Protein AF-A0A0L0ULT9-F1 (afdb_monomer_lite)

Structure (mmCIF, N/CA/C/O backbone):
data_AF-A0A0L0ULT9-F1
#
_entry.id   AF-A0A0L0ULT9-F1
#
loop_
_atom_site.group_PDB
_atom_site.id
_atom_site.type_symbol
_atom_site.label_atom_id
_atom_site.label_alt_id
_atom_site.label_comp_id
_atom_site.l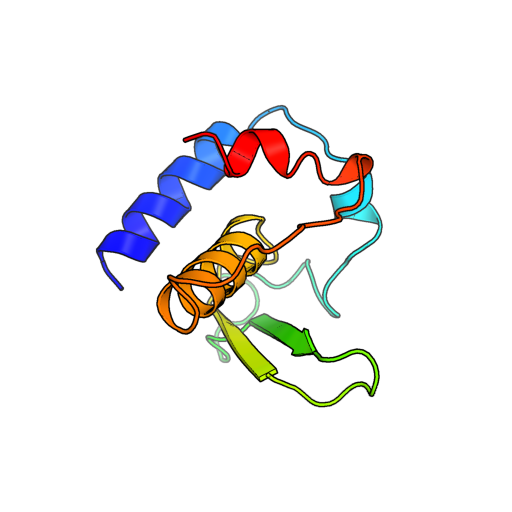abel_asym_id
_atom_site.label_entity_id
_atom_site.label_seq_id
_atom_site.pdbx_PDB_ins_code
_atom_site.Cartn_x
_atom_site.Cartn_y
_atom_site.Cartn_z
_atom_site.occupancy
_atom_site.B_iso_or_equiv
_atom_site.auth_seq_id
_atom_site.auth_comp_id
_atom_site.auth_asym_id
_atom_site.auth_atom_id
_atom_site.pdbx_PDB_model_num
ATOM 1 N N . ILE A 1 1 ? -10.585 -0.278 -11.734 1.00 40.97 1 ILE A N 1
ATOM 2 C CA . ILE A 1 1 ? -9.665 -0.312 -12.901 1.00 40.97 1 ILE A CA 1
ATOM 3 C C . ILE A 1 1 ? -9.396 1.095 -13.431 1.00 40.97 1 ILE A C 1
ATOM 5 O O . ILE A 1 1 ? -8.274 1.548 -13.297 1.00 40.97 1 ILE A O 1
ATOM 9 N N . ALA A 1 2 ? -10.383 1.823 -13.976 1.00 39.47 2 ALA A N 1
ATOM 10 C CA . ALA A 1 2 ? -10.155 3.198 -14.462 1.00 39.47 2 ALA A CA 1
ATOM 11 C C . ALA A 1 2 ? -9.779 4.186 -13.335 1.00 39.47 2 ALA A C 1
ATOM 13 O O . ALA A 1 2 ? -8.828 4.944 -13.484 1.00 39.47 2 ALA A O 1
ATOM 14 N N . SER A 1 3 ? -10.451 4.088 -12.180 1.00 49.91 3 SER A N 1
ATOM 15 C CA . SER A 1 3 ? -10.099 4.828 -10.953 1.00 49.91 3 SER A CA 1
ATOM 16 C C . SER A 1 3 ? -8.672 4.557 -10.484 1.00 49.91 3 SER A C 1
ATOM 18 O O . SER A 1 3 ? -8.003 5.433 -9.950 1.00 49.91 3 SER A O 1
ATOM 20 N N . ASP A 1 4 ? -8.210 3.327 -10.690 1.00 44.59 4 ASP A N 1
ATOM 21 C CA . ASP A 1 4 ? -6.919 2.864 -10.194 1.00 44.59 4 ASP A CA 1
ATOM 22 C C . ASP A 1 4 ? -5.803 3.316 -11.147 1.00 44.59 4 ASP A C 1
ATOM 24 O O . ASP A 1 4 ? -4.707 3.619 -10.692 1.00 44.59 4 ASP A O 1
ATOM 28 N N . ILE A 1 5 ? -6.103 3.452 -12.450 1.00 51.44 5 ILE A N 1
ATOM 29 C CA . ILE A 1 5 ? -5.217 4.060 -13.459 1.00 51.44 5 ILE A CA 1
ATOM 30 C C . ILE A 1 5 ? -5.047 5.570 -13.233 1.00 51.44 5 ILE A C 1
ATOM 32 O O . ILE A 1 5 ? -3.933 6.072 -13.341 1.00 51.44 5 ILE A O 1
ATOM 36 N N . GLU A 1 6 ? -6.101 6.299 -12.861 1.00 59.00 6 GLU A N 1
ATOM 37 C CA . GLU A 1 6 ? -5.955 7.714 -12.477 1.00 59.00 6 GLU A CA 1
ATOM 38 C C . GLU A 1 6 ? -5.118 7.877 -11.197 1.00 59.00 6 GLU A C 1
ATOM 40 O O . GLU A 1 6 ? -4.248 8.751 -11.121 1.00 59.00 6 GLU A O 1
ATOM 45 N N . GLN A 1 7 ? -5.324 7.004 -10.204 1.00 55.50 7 GLN A N 1
ATOM 46 C CA . GLN A 1 7 ? -4.517 6.994 -8.979 1.00 55.50 7 GLN A CA 1
ATOM 47 C C . GLN A 1 7 ? -3.052 6.608 -9.236 1.00 55.50 7 GLN A C 1
ATOM 49 O O . GLN A 1 7 ? -2.156 7.136 -8.573 1.00 55.50 7 GLN A O 1
ATOM 54 N N . LEU A 1 8 ? -2.804 5.732 -10.212 1.00 54.69 8 LEU A N 1
ATOM 55 C CA . LEU A 1 8 ? -1.476 5.354 -10.699 1.00 54.69 8 LEU A CA 1
ATOM 56 C C . LEU A 1 8 ? -0.702 6.577 -11.202 1.00 54.69 8 LEU A C 1
ATOM 58 O O . LEU A 1 8 ? 0.356 6.891 -10.664 1.00 54.69 8 LEU A O 1
ATOM 62 N N . THR A 1 9 ? -1.263 7.327 -12.152 1.00 56.69 9 THR A N 1
ATOM 63 C CA . THR A 1 9 ? -0.612 8.535 -12.687 1.00 56.69 9 THR A CA 1
ATOM 64 C C . THR A 1 9 ? -0.385 9.602 -11.612 1.00 56.69 9 THR A C 1
ATOM 66 O O . THR A 1 9 ? 0.697 10.174 -11.516 1.00 56.69 9 THR A O 1
ATOM 69 N N . ALA A 1 10 ? -1.356 9.803 -10.714 1.00 59.69 10 ALA A N 1
ATOM 70 C CA . ALA A 1 10 ? -1.249 10.803 -9.651 1.00 59.69 10 ALA A CA 1
ATOM 71 C C . ALA A 1 10 ? -0.187 10.463 -8.586 1.00 59.69 10 ALA A C 1
ATOM 73 O O . ALA A 1 10 ? 0.388 11.364 -7.968 1.00 59.69 10 ALA A O 1
ATOM 74 N N . THR A 1 11 ? 0.072 9.175 -8.342 1.00 54.53 11 THR A N 1
ATOM 75 C CA . THR A 1 11 ? 1.109 8.744 -7.391 1.00 54.53 11 THR A CA 1
ATOM 76 C C . THR A 1 11 ? 2.509 8.792 -7.989 1.00 54.53 11 THR A C 1
ATOM 78 O O . THR A 1 11 ? 3.447 9.086 -7.250 1.00 54.53 11 THR A O 1
ATOM 81 N N . GLU A 1 12 ? 2.659 8.571 -9.297 1.00 58.50 12 GLU A N 1
ATOM 82 C CA . GLU A 1 12 ? 3.937 8.736 -10.002 1.00 58.50 12 GLU A CA 1
ATOM 83 C C . GLU A 1 12 ? 4.397 10.193 -10.000 1.00 58.50 12 GLU A C 1
ATOM 85 O O . GLU A 1 12 ? 5.508 10.479 -9.554 1.00 58.50 12 GLU A O 1
ATOM 90 N N . ASP A 1 13 ? 3.513 11.116 -10.381 1.00 61.03 13 ASP A N 1
ATOM 91 C CA . ASP A 1 13 ? 3.821 12.547 -10.382 1.00 61.03 13 ASP A CA 1
ATOM 92 C C . ASP A 1 13 ? 4.200 13.039 -8.977 1.00 61.03 13 ASP A C 1
ATOM 94 O O . ASP A 1 13 ? 5.142 13.817 -8.813 1.00 61.03 13 ASP A O 1
ATOM 98 N N . ALA A 1 14 ? 3.521 12.529 -7.944 1.00 59.19 14 ALA A N 1
ATOM 99 C CA . ALA A 1 14 ? 3.781 12.878 -6.549 1.00 59.19 14 ALA A CA 1
ATOM 100 C C . ALA A 1 14 ? 5.065 12.258 -5.970 1.00 59.19 14 ALA A C 1
ATOM 102 O O . ALA A 1 14 ? 5.591 12.788 -4.993 1.00 59.19 14 ALA A O 1
ATOM 103 N N . ALA A 1 15 ? 5.559 11.155 -6.537 1.00 56.38 15 ALA A N 1
ATOM 104 C CA . ALA A 1 15 ? 6.816 10.528 -6.130 1.00 56.38 15 ALA A CA 1
ATOM 105 C C . ALA A 1 15 ? 8.046 11.211 -6.757 1.00 56.38 15 ALA A C 1
ATOM 107 O O . ALA A 1 15 ? 9.175 10.961 -6.334 1.00 56.38 15 ALA A O 1
ATOM 108 N N . THR A 1 16 ? 7.850 12.097 -7.738 1.00 58.16 16 THR A N 1
ATOM 109 C CA . THR A 1 16 ? 8.935 12.819 -8.413 1.00 58.16 16 THR A CA 1
ATOM 110 C C . THR A 1 16 ? 9.762 13.637 -7.416 1.00 58.16 16 THR A C 1
ATOM 112 O O . THR A 1 16 ? 9.274 14.588 -6.810 1.00 58.16 16 THR A O 1
ATOM 115 N N . GLY A 1 17 ? 11.037 13.277 -7.246 1.00 60.97 17 GLY A N 1
ATOM 116 C CA . GLY A 1 17 ? 11.963 13.952 -6.326 1.00 60.97 17 GLY A CA 1
ATOM 117 C C . GLY A 1 17 ? 11.947 13.424 -4.887 1.00 60.97 17 GLY A C 1
ATOM 118 O O . GLY A 1 17 ? 12.779 13.845 -4.083 1.00 60.97 17 GLY A O 1
ATOM 119 N N . ILE A 1 18 ? 11.063 12.476 -4.565 1.00 60.50 18 ILE A N 1
ATOM 120 C CA . ILE A 1 18 ? 11.149 11.680 -3.340 1.00 60.50 18 ILE A CA 1
ATOM 121 C C . ILE A 1 18 ? 12.055 10.493 -3.668 1.00 60.50 18 ILE A C 1
ATOM 123 O O . ILE A 1 18 ? 11.729 9.692 -4.538 1.00 60.50 18 ILE A O 1
ATOM 127 N N . ASN A 1 19 ? 13.203 10.387 -2.998 1.00 59.03 19 ASN A N 1
ATOM 128 C CA . ASN A 1 19 ? 14.093 9.233 -3.125 1.00 59.03 19 ASN A CA 1
ATOM 129 C C . ASN A 1 19 ? 13.994 8.384 -1.846 1.00 59.03 19 ASN A C 1
ATOM 131 O O . ASN A 1 19 ? 14.817 8.554 -0.943 1.00 59.03 19 ASN A O 1
ATOM 135 N N . PRO A 1 20 ? 12.933 7.567 -1.693 1.00 59.09 20 PRO A N 1
ATOM 136 C CA . PRO A 1 20 ? 12.732 6.789 -0.486 1.00 59.09 20 PRO A CA 1
ATOM 137 C C . PRO A 1 20 ? 13.825 5.713 -0.417 1.00 59.09 20 PRO A C 1
ATOM 139 O O . PRO A 1 20 ? 13.886 4.863 -1.311 1.00 59.09 20 PRO A O 1
ATOM 142 N N . PRO A 1 21 ? 14.672 5.691 0.626 1.00 59.25 21 PRO A N 1
ATOM 143 C CA . PRO A 1 21 ? 15.762 4.720 0.731 1.00 59.25 21 PRO A CA 1
ATOM 144 C C . PRO A 1 21 ? 15.271 3.264 0.722 1.00 59.25 21 PRO A C 1
ATOM 146 O O . PRO A 1 21 ? 16.041 2.363 0.399 1.00 59.25 21 PRO A O 1
ATOM 149 N N . CYS A 1 22 ? 13.989 3.011 1.022 1.00 62.62 22 CYS A N 1
ATOM 150 C CA . CYS A 1 22 ? 13.432 1.662 0.944 1.00 62.62 22 CYS A CA 1
ATOM 151 C C . CYS A 1 22 ? 13.211 1.156 -0.492 1.00 62.62 22 CYS A C 1
ATOM 153 O O . CYS A 1 22 ? 13.212 -0.057 -0.697 1.00 62.62 22 CYS A O 1
ATOM 155 N N . SER A 1 23 ? 13.070 2.049 -1.480 1.00 59.03 23 SER A N 1
ATOM 156 C CA . SER A 1 23 ? 12.878 1.657 -2.887 1.00 59.03 23 SER A CA 1
ATOM 157 C C . SER A 1 23 ? 14.094 0.952 -3.486 1.00 59.03 23 SER A C 1
ATOM 159 O O . SER A 1 23 ? 13.953 0.162 -4.412 1.00 59.03 23 SER A O 1
ATOM 161 N N . GLU A 1 24 ? 15.289 1.175 -2.931 1.00 58.19 24 GLU A N 1
ATOM 162 C CA . GLU A 1 24 ? 16.489 0.439 -3.336 1.00 58.19 24 GLU A CA 1
ATOM 163 C C . GLU A 1 24 ? 16.632 -0.917 -2.625 1.00 58.19 24 GLU A C 1
ATOM 165 O O . GLU A 1 24 ? 17.365 -1.782 -3.105 1.00 58.19 24 GLU A O 1
ATOM 170 N N . MET A 1 25 ? 15.939 -1.109 -1.494 1.00 57.78 25 MET A N 1
ATOM 171 C CA . MET A 1 25 ? 16.079 -2.273 -0.607 1.00 57.78 25 MET A CA 1
ATOM 172 C C . MET A 1 25 ? 15.036 -3.363 -0.881 1.00 57.78 25 MET A C 1
ATOM 174 O O . MET A 1 25 ? 15.323 -4.553 -0.752 1.00 57.78 25 MET A O 1
ATOM 178 N N . HIS A 1 26 ? 13.821 -2.958 -1.248 1.00 56.47 26 HIS A N 1
ATOM 179 C CA . HIS A 1 26 ? 12.752 -3.847 -1.680 1.00 56.47 26 HIS A CA 1
ATOM 180 C C . HIS A 1 26 ? 12.669 -3.761 -3.192 1.00 56.47 26 HIS A C 1
ATOM 182 O O . HIS A 1 26 ? 12.016 -2.868 -3.713 1.00 56.47 26 HIS A O 1
ATOM 188 N N . LYS A 1 27 ? 13.400 -4.658 -3.853 1.00 53.94 27 LYS A N 1
ATOM 189 C CA . LYS A 1 27 ? 13.335 -4.866 -5.292 1.00 53.94 27 LYS A CA 1
ATOM 190 C C . LYS A 1 27 ? 12.612 -6.174 -5.556 1.00 53.94 27 LYS A C 1
ATOM 192 O O . LYS A 1 27 ? 13.070 -7.236 -5.119 1.00 53.94 27 LYS A O 1
ATOM 197 N N . ALA A 1 28 ? 11.497 -6.114 -6.271 1.00 57.00 28 ALA A N 1
ATOM 198 C CA . ALA A 1 28 ? 10.901 -7.291 -6.885 1.00 57.00 28 ALA A CA 1
ATOM 199 C C . ALA A 1 28 ? 11.968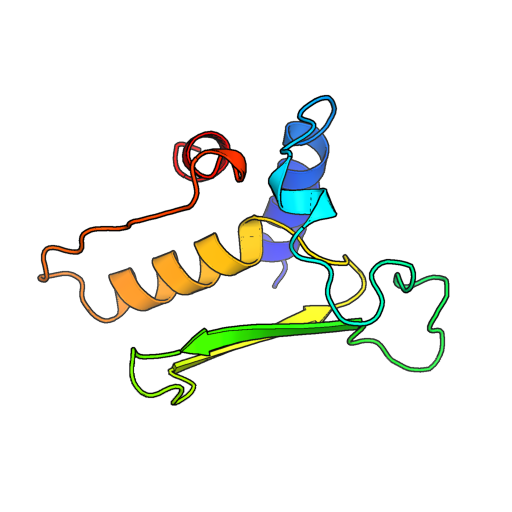 -7.964 -7.755 1.00 57.00 28 ALA A C 1
ATOM 201 O O . ALA A 1 28 ? 12.889 -7.308 -8.231 1.00 57.00 28 ALA A O 1
ATOM 202 N N . ALA A 1 29 ? 11.848 -9.277 -7.969 1.00 48.62 29 ALA A N 1
ATOM 203 C CA . ALA A 1 29 ? 12.898 -10.094 -8.584 1.00 48.62 29 ALA A CA 1
ATOM 204 C C . ALA A 1 29 ? 13.418 -9.579 -9.945 1.00 48.62 29 ALA A C 1
ATOM 206 O O . ALA A 1 29 ? 14.459 -10.056 -10.397 1.00 48.62 29 ALA A O 1
ATOM 207 N N . ASP A 1 30 ? 12.719 -8.633 -10.586 1.00 53.62 30 ASP A N 1
ATOM 208 C CA . ASP A 1 30 ? 13.265 -7.859 -11.691 1.00 53.62 30 ASP A CA 1
ATOM 209 C C . ASP A 1 30 ? 12.580 -6.484 -11.879 1.00 53.62 30 ASP A C 1
ATOM 211 O O . ASP A 1 30 ? 11.701 -6.289 -12.718 1.00 53.62 30 ASP A O 1
ATOM 215 N N . ASP A 1 31 ? 13.008 -5.494 -11.106 1.00 53.81 31 ASP A N 1
ATOM 216 C CA . ASP A 1 31 ? 12.614 -4.083 -11.197 1.00 53.81 31 ASP A CA 1
ATOM 217 C C . ASP A 1 31 ? 13.128 -3.371 -12.469 1.00 53.81 31 ASP A C 1
ATOM 219 O O . ASP A 1 31 ? 12.735 -2.238 -12.754 1.00 53.81 31 ASP A O 1
ATOM 223 N N . THR A 1 32 ? 13.941 -4.045 -13.297 1.00 52.22 32 THR A N 1
ATOM 224 C CA . THR A 1 32 ? 14.310 -3.554 -14.639 1.00 52.22 32 THR A CA 1
ATOM 225 C C . THR A 1 32 ? 13.263 -3.882 -15.703 1.00 52.22 32 THR A C 1
ATOM 227 O O . THR A 1 32 ? 13.312 -3.339 -16.810 1.00 52.22 32 THR A O 1
ATOM 230 N N . ARG A 1 33 ? 12.292 -4.745 -15.371 1.00 55.06 33 ARG A N 1
ATOM 231 C CA . ARG A 1 33 ? 11.246 -5.196 -16.286 1.00 55.06 33 ARG A CA 1
ATOM 232 C C . ARG A 1 33 ? 9.975 -4.380 -16.103 1.00 55.06 33 ARG A C 1
ATOM 234 O O . ARG A 1 33 ? 9.158 -4.624 -15.219 1.00 55.06 33 ARG A O 1
ATOM 241 N N . ASN A 1 34 ? 9.789 -3.403 -16.978 1.00 55.53 34 ASN A N 1
ATOM 242 C CA . ASN A 1 34 ? 8.541 -2.661 -17.153 1.00 55.53 34 ASN A CA 1
ATOM 243 C C . ASN A 1 34 ? 7.797 -3.172 -18.407 1.00 55.53 34 ASN A C 1
ATOM 245 O O . ASN A 1 34 ? 8.262 -4.079 -19.102 1.00 55.53 34 ASN A O 1
ATOM 249 N N . GLY A 1 35 ? 6.638 -2.593 -18.723 1.00 53.97 35 GLY A N 1
ATOM 250 C CA . GLY A 1 35 ? 5.862 -2.978 -19.908 1.00 53.97 35 GLY A CA 1
ATOM 251 C C . GLY A 1 35 ? 6.593 -2.889 -21.261 1.00 53.97 35 GLY A C 1
ATOM 252 O O . GLY A 1 35 ? 6.047 -3.385 -22.238 1.00 53.97 35 GLY A O 1
ATOM 253 N N . THR A 1 36 ? 7.793 -2.289 -21.343 1.00 56.69 36 THR A N 1
ATOM 254 C CA . THR A 1 36 ? 8.591 -2.171 -22.583 1.00 56.69 36 THR A CA 1
ATOM 255 C C . THR A 1 36 ? 9.736 -3.180 -22.693 1.00 56.69 36 THR A C 1
ATOM 257 O O . THR A 1 36 ? 10.413 -3.229 -23.714 1.00 56.69 36 THR A O 1
ATOM 260 N N . THR A 1 37 ? 10.016 -3.952 -21.642 1.00 55.38 37 THR A N 1
ATOM 261 C CA . THR A 1 37 ? 11.088 -4.969 -21.629 1.00 55.38 37 THR A CA 1
ATOM 262 C C . THR A 1 37 ? 10.534 -6.391 -21.658 1.00 55.38 37 THR A C 1
ATOM 264 O O . THR A 1 37 ? 11.264 -7.318 -22.014 1.00 55.38 37 THR A O 1
ATOM 267 N N . TRP A 1 38 ? 9.256 -6.573 -21.301 1.00 60.53 38 TRP A N 1
ATOM 268 C CA . TRP A 1 38 ? 8.571 -7.863 -21.152 1.00 60.53 38 TRP A CA 1
ATOM 269 C C . TRP A 1 38 ? 7.348 -8.004 -22.072 1.00 60.53 38 TRP A C 1
ATOM 271 O O . TRP A 1 38 ? 6.237 -8.269 -21.633 1.00 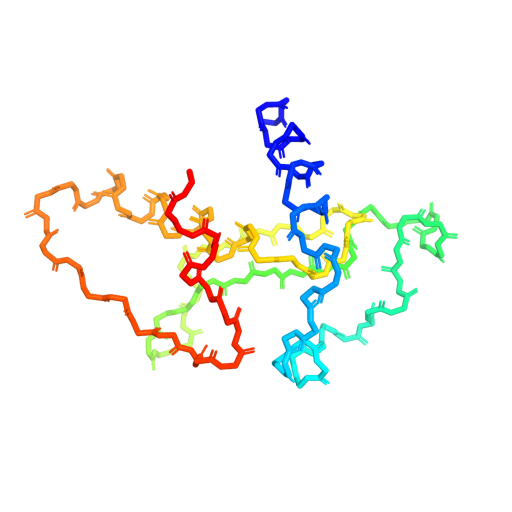60.53 38 TRP A O 1
ATOM 281 N N . ASP A 1 39 ? 7.565 -7.911 -23.388 1.00 58.62 39 ASP A N 1
ATOM 282 C CA . ASP A 1 39 ? 6.514 -7.937 -24.431 1.00 58.62 39 ASP A CA 1
ATOM 283 C C . ASP A 1 39 ? 5.575 -9.163 -24.422 1.00 58.62 39 ASP A C 1
ATOM 285 O O . ASP A 1 39 ? 4.551 -9.164 -25.103 1.00 58.62 39 ASP A O 1
ATOM 289 N N . LYS A 1 40 ? 5.914 -10.232 -23.690 1.00 62.97 40 LYS A N 1
ATOM 290 C CA . LYS A 1 40 ? 5.119 -11.472 -23.616 1.00 62.97 40 LYS A CA 1
ATOM 291 C C . LYS A 1 40 ? 4.411 -11.693 -22.279 1.00 62.97 40 LYS A C 1
ATOM 293 O O . LYS A 1 40 ? 3.696 -12.685 -22.159 1.00 62.97 40 LYS A O 1
ATOM 298 N N . CYS A 1 41 ? 4.629 -10.837 -21.284 1.00 64.50 41 CYS A N 1
ATOM 299 C CA . CYS A 1 41 ? 4.041 -10.996 -19.961 1.00 64.50 41 CYS A CA 1
ATOM 300 C C . CYS A 1 41 ? 3.607 -9.635 -19.431 1.00 64.50 41 CYS A C 1
ATOM 302 O O . CYS A 1 41 ? 4.413 -8.730 -19.250 1.00 64.50 41 CYS A O 1
ATOM 304 N N . ASP A 1 42 ? 2.305 -9.512 -19.220 1.00 65.81 42 ASP A N 1
ATOM 305 C CA . ASP A 1 42 ? 1.665 -8.286 -18.768 1.00 65.81 42 ASP A CA 1
ATOM 306 C C . ASP A 1 42 ? 1.876 -8.022 -17.266 1.00 65.81 42 ASP A C 1
ATOM 308 O O . ASP A 1 42 ? 1.905 -6.869 -16.824 1.00 65.81 42 ASP A O 1
ATOM 312 N N . ASP A 1 43 ? 2.052 -9.096 -16.495 1.00 69.44 43 ASP A N 1
ATOM 313 C CA . ASP A 1 43 ? 2.359 -9.047 -15.073 1.00 69.44 43 ASP A CA 1
ATOM 314 C C . ASP A 1 43 ? 3.876 -9.092 -14.871 1.00 69.44 43 ASP A C 1
ATOM 316 O O . ASP A 1 43 ? 4.551 -10.051 -15.252 1.00 69.44 43 ASP A O 1
ATOM 320 N N . ASN A 1 44 ? 4.410 -8.059 -14.233 1.00 70.69 44 ASN A N 1
ATOM 321 C CA . ASN A 1 44 ? 5.843 -7.901 -13.993 1.00 70.69 44 ASN A CA 1
ATOM 322 C C . ASN A 1 44 ? 6.233 -8.316 -12.568 1.00 70.69 44 ASN A C 1
ATOM 324 O O . ASN A 1 44 ? 7.409 -8.318 -12.215 1.00 70.69 44 ASN A O 1
ATOM 328 N N . GLY A 1 45 ? 5.252 -8.676 -11.742 1.00 79.62 45 GLY A N 1
ATOM 329 C CA . GLY A 1 45 ? 5.463 -9.127 -10.376 1.00 79.62 45 GLY A CA 1
ATOM 330 C C . GLY A 1 45 ? 4.157 -9.345 -9.623 1.00 79.62 45 GLY A C 1
ATOM 331 O O . GLY A 1 45 ? 3.062 -9.119 -10.141 1.00 79.62 45 GLY A O 1
ATOM 332 N N . LEU A 1 46 ? 4.294 -9.773 -8.373 1.00 85.94 46 LEU A N 1
ATOM 333 C CA . LEU A 1 46 ? 3.185 -9.996 -7.458 1.00 85.94 46 LEU A CA 1
ATOM 334 C C . LEU A 1 46 ? 3.467 -9.241 -6.164 1.00 85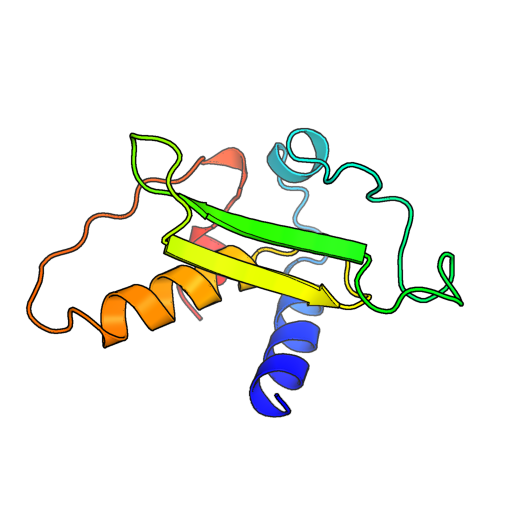.94 46 LEU A C 1
ATOM 336 O O . LEU A 1 46 ? 4.519 -9.425 -5.556 1.00 85.94 46 LEU A O 1
ATOM 340 N N . PHE A 1 47 ? 2.518 -8.417 -5.740 1.00 88.25 47 PHE A N 1
ATOM 341 C CA . PHE A 1 47 ? 2.540 -7.782 -4.432 1.00 88.25 47 PHE A CA 1
ATOM 342 C C . PHE A 1 47 ? 1.522 -8.483 -3.541 1.00 88.25 47 PHE A C 1
ATOM 344 O O . PHE A 1 47 ? 0.374 -8.658 -3.941 1.00 88.25 47 PHE A O 1
ATOM 351 N N . ALA A 1 48 ? 1.912 -8.904 -2.343 1.00 91.19 48 ALA A N 1
ATOM 352 C CA . ALA A 1 48 ? 1.030 -9.671 -1.473 1.00 91.19 48 ALA A CA 1
ATOM 353 C C . ALA A 1 48 ? 1.064 -9.158 -0.037 1.00 91.19 48 ALA A C 1
ATOM 355 O O . ALA A 1 48 ? 2.102 -8.720 0.457 1.00 91.19 48 ALA A O 1
ATOM 356 N N . SER A 1 49 ? -0.073 -9.268 0.647 1.00 92.62 49 SER A N 1
ATOM 357 C CA . SER A 1 49 ? -0.121 -9.234 2.103 1.00 92.62 49 SER A CA 1
ATOM 358 C C . SER A 1 49 ? -0.181 -10.644 2.648 1.00 92.62 49 SER A C 1
ATOM 360 O O . SER A 1 49 ? -0.885 -11.512 2.129 1.00 92.62 49 SER A O 1
ATOM 362 N N . THR A 1 50 ? 0.552 -10.863 3.728 1.00 93.44 50 THR A N 1
ATOM 363 C CA . THR A 1 50 ? 0.584 -12.134 4.436 1.00 93.44 50 THR A CA 1
ATOM 364 C C . THR A 1 50 ? 0.248 -11.903 5.898 1.00 93.44 50 THR A C 1
ATOM 366 O O . THR A 1 50 ? 0.471 -10.826 6.459 1.00 93.44 50 THR A O 1
ATOM 369 N N . CYS A 1 51 ? -0.314 -12.920 6.544 1.00 91.62 51 CYS A N 1
ATOM 370 C CA . CYS A 1 51 ? -0.338 -12.921 7.998 1.00 91.62 51 CYS A CA 1
ATOM 371 C C . CYS A 1 51 ? 1.065 -13.231 8.548 1.00 91.62 51 CYS A C 1
ATOM 373 O O . CYS A 1 51 ? 1.978 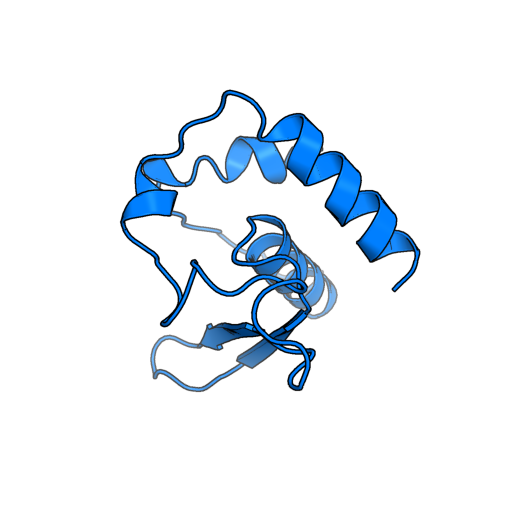-13.610 7.819 1.00 91.62 51 CYS A O 1
ATOM 375 N N . ARG A 1 52 ? 1.224 -13.157 9.872 1.00 90.31 52 ARG A N 1
ATOM 376 C CA . ARG A 1 52 ? 2.483 -13.476 10.573 1.00 90.31 52 ARG A CA 1
ATOM 377 C C . ARG A 1 52 ? 2.963 -14.929 10.419 1.00 90.31 52 ARG A C 1
ATOM 379 O O . ARG A 1 52 ? 4.044 -15.242 10.900 1.00 90.31 52 ARG A O 1
ATOM 386 N N . HIS A 1 53 ? 2.162 -15.792 9.800 1.00 94.94 53 HIS A N 1
ATOM 387 C CA . HIS A 1 53 ? 2.482 -17.192 9.508 1.00 94.94 53 HIS A CA 1
ATOM 388 C C . HIS A 1 53 ? 2.777 -17.421 8.018 1.00 94.94 53 HIS A C 1
ATOM 390 O O . HIS A 1 53 ? 2.665 -18.548 7.548 1.00 94.94 53 HIS A O 1
ATOM 396 N N . ASP A 1 54 ? 3.046 -16.351 7.265 1.00 90.19 54 ASP A N 1
ATOM 397 C CA . ASP A 1 54 ? 3.342 -16.381 5.828 1.00 90.19 54 ASP A CA 1
ATOM 398 C C . ASP A 1 54 ? 2.214 -16.948 4.952 1.00 90.19 54 ASP A C 1
ATOM 400 O O . ASP A 1 54 ? 2.422 -17.336 3.805 1.00 90.19 54 ASP A O 1
ATOM 404 N N . VAL A 1 55 ? 0.980 -16.948 5.467 1.00 93.19 55 VAL A N 1
ATOM 405 C CA . VAL A 1 55 ? -0.210 -17.290 4.680 1.00 93.19 55 VAL A CA 1
ATOM 406 C C . VAL A 1 55 ? -0.667 -16.047 3.913 1.00 93.19 55 VAL A C 1
ATOM 408 O O . VAL A 1 55 ? -0.946 -15.033 4.569 1.00 93.19 55 VAL A O 1
ATOM 411 N N . PRO A 1 56 ? -0.773 -16.101 2.571 1.00 91.62 56 PRO A N 1
ATOM 412 C CA . PRO A 1 56 ? -1.292 -14.997 1.770 1.00 91.62 56 PRO A CA 1
ATOM 413 C C . PRO A 1 56 ? -2.732 -14.650 2.154 1.00 91.62 56 PRO A C 1
ATOM 415 O O . PRO A 1 56 ? -3.584 -15.529 2.262 1.00 91.62 56 PRO A O 1
ATOM 418 N N . LEU A 1 57 ? -2.995 -13.360 2.347 1.00 90.81 57 LEU A N 1
ATOM 419 C CA . LEU A 1 57 ? -4.323 -12.816 2.626 1.00 90.81 57 LEU A CA 1
ATOM 420 C C . LEU A 1 57 ? -4.904 -12.152 1.380 1.00 90.81 57 LEU A C 1
ATOM 422 O O . LEU A 1 57 ? -6.055 -12.387 1.027 1.00 90.81 57 LEU A O 1
ATOM 426 N N . MET A 1 58 ? -4.091 -11.346 0.698 1.00 91.50 58 MET A N 1
ATOM 427 C CA . MET A 1 58 ? -4.444 -10.707 -0.563 1.00 91.50 58 MET A CA 1
ATOM 428 C C . MET A 1 58 ? -3.231 -10.653 -1.478 1.00 91.50 58 MET A C 1
ATOM 430 O O . MET A 1 58 ? -2.111 -10.448 -1.011 1.00 91.50 58 MET A O 1
ATOM 434 N N . LEU A 1 59 ? -3.464 -10.792 -2.780 1.00 91.56 59 LEU A N 1
ATOM 435 C CA . LEU A 1 59 ? -2.436 -10.664 -3.804 1.00 91.56 59 LEU A CA 1
ATOM 436 C C . LEU A 1 59 ? -2.896 -9.670 -4.868 1.00 91.56 59 LEU A C 1
ATOM 438 O O . LEU A 1 59 ? -4.077 -9.608 -5.206 1.00 91.56 59 LEU A O 1
ATOM 442 N N . ILE A 1 60 ? -1.951 -8.893 -5.379 1.00 89.00 60 ILE A N 1
ATOM 443 C CA . ILE A 1 60 ? -2.144 -7.899 -6.424 1.00 89.00 60 ILE A CA 1
ATOM 444 C C . ILE A 1 60 ? -1.115 -8.159 -7.514 1.00 89.00 60 ILE A C 1
ATOM 446 O O . ILE A 1 60 ? 0.085 -8.245 -7.246 1.00 89.00 60 ILE A O 1
ATOM 450 N N . ASN A 1 61 ? -1.592 -8.231 -8.751 1.00 87.00 61 ASN A N 1
ATOM 451 C CA . ASN A 1 61 ? -0.720 -8.261 -9.912 1.00 87.00 61 ASN A CA 1
ATOM 452 C C . ASN A 1 61 ? -0.070 -6.889 -10.115 1.00 87.00 61 ASN A C 1
ATOM 454 O O . ASN A 1 61 ? -0.752 -5.862 -10.193 1.00 87.00 61 ASN A O 1
ATOM 458 N N . ILE A 1 62 ? 1.254 -6.879 -10.237 1.00 83.88 62 ILE A N 1
ATOM 459 C CA . ILE A 1 62 ? 2.021 -5.705 -10.647 1.00 83.88 62 ILE A CA 1
ATOM 460 C C . ILE A 1 62 ? 1.967 -5.649 -12.174 1.00 83.88 62 ILE A C 1
ATOM 462 O O . ILE A 1 62 ? 2.810 -6.222 -12.862 1.00 83.88 62 ILE A O 1
ATOM 466 N N . TYR A 1 63 ? 0.944 -4.993 -12.712 1.00 80.75 63 TYR A N 1
ATOM 467 C CA . TYR A 1 63 ? 0.719 -4.917 -14.155 1.00 80.75 63 TYR A CA 1
ATOM 468 C C . TYR A 1 63 ? 1.517 -3.763 -14.773 1.00 80.75 63 TYR A C 1
ATOM 470 O O . TYR A 1 63 ? 1.150 -2.605 -14.605 1.00 80.75 63 TYR A O 1
ATOM 478 N N . LYS A 1 64 ? 2.603 -4.067 -15.493 1.00 72.69 64 LYS A N 1
ATOM 479 C CA . LYS A 1 64 ? 3.447 -3.135 -16.284 1.00 72.69 64 LYS A CA 1
ATOM 480 C C . LYS A 1 64 ? 4.025 -1.881 -15.607 1.00 72.69 64 LYS A C 1
ATOM 482 O O . LYS A 1 64 ? 4.800 -1.178 -16.254 1.00 72.69 64 LYS A O 1
ATOM 487 N N . THR A 1 65 ? 3.711 -1.594 -14.348 1.00 72.44 65 THR A N 1
ATOM 488 C CA . THR A 1 65 ? 4.085 -0.340 -13.672 1.00 72.44 65 THR A CA 1
ATOM 489 C C . THR A 1 65 ? 5.309 -0.453 -12.765 1.00 72.44 65 THR A C 1
ATOM 491 O O . THR A 1 65 ? 5.812 0.571 -12.311 1.00 72.44 65 THR A O 1
ATOM 494 N N . GLY A 1 66 ? 5.808 -1.667 -12.503 1.00 74.44 66 GLY A N 1
ATOM 495 C CA . GLY A 1 66 ? 6.855 -1.906 -11.499 1.00 74.44 66 GLY A CA 1
ATOM 496 C C . GLY A 1 66 ? 6.348 -1.690 -10.067 1.00 74.44 66 GLY A C 1
ATOM 497 O O . GLY A 1 66 ? 5.154 -1.485 -9.859 1.00 74.44 66 GLY A O 1
ATOM 498 N N . GLU A 1 67 ? 7.234 -1.748 -9.071 1.00 74.25 67 GLU A N 1
ATOM 499 C CA . GLU A 1 67 ? 6.861 -1.571 -7.661 1.00 74.25 67 GLU A CA 1
ATOM 500 C C . GLU A 1 67 ? 6.442 -0.132 -7.351 1.00 74.25 67 GLU A C 1
ATOM 502 O O . GLU A 1 67 ? 7.122 0.833 -7.700 1.00 74.25 67 GLU A O 1
ATOM 507 N N . LYS A 1 68 ? 5.298 0.020 -6.678 1.00 79.06 68 LYS A N 1
ATOM 508 C CA . LYS A 1 68 ? 4.712 1.320 -6.353 1.00 79.06 68 LYS A CA 1
ATOM 509 C C . LYS A 1 68 ? 4.051 1.299 -4.980 1.00 79.06 68 LYS A C 1
ATOM 511 O O . LYS A 1 68 ? 3.455 0.305 -4.569 1.00 79.06 68 LYS A O 1
ATOM 516 N N . LEU A 1 69 ? 4.056 2.446 -4.303 1.00 79.62 69 LEU A N 1
ATOM 517 C CA . LEU A 1 69 ? 3.449 2.593 -2.975 1.00 79.62 69 LEU A CA 1
ATOM 518 C C . LEU A 1 69 ? 1.914 2.523 -2.980 1.00 79.62 69 LEU A C 1
ATOM 520 O O . LEU A 1 69 ? 1.321 2.382 -1.917 1.00 79.62 69 LEU A O 1
ATOM 524 N N . TYR A 1 70 ? 1.242 2.543 -4.136 1.00 79.69 70 TYR A N 1
ATOM 525 C CA . TYR A 1 70 ? -0.211 2.356 -4.167 1.00 79.69 70 TYR A CA 1
ATOM 526 C C . TYR A 1 70 ? -0.633 0.904 -3.879 1.00 79.69 70 TYR A C 1
ATOM 528 O O . TYR A 1 70 ? -1.719 0.703 -3.348 1.00 79.69 70 TYR A O 1
ATOM 536 N N . TYR A 1 71 ? 0.203 -0.107 -4.156 1.00 86.44 71 TYR A N 1
ATOM 537 C CA . TYR A 1 71 ? -0.134 -1.505 -3.849 1.00 86.44 71 TYR A CA 1
ATOM 538 C C . TYR A 1 71 ? -0.400 -1.753 -2.360 1.00 86.44 71 TYR A C 1
ATOM 540 O O . TYR A 1 71 ? -1.483 -2.255 -2.041 1.00 86.44 71 TYR A O 1
ATOM 548 N N . PRO A 1 72 ? 0.505 -1.381 -1.425 1.00 87.19 72 PRO A N 1
ATOM 549 C CA . PRO A 1 72 ? 0.222 -1.539 -0.002 1.00 87.19 72 PRO A CA 1
ATOM 550 C C . PRO A 1 72 ? -0.985 -0.704 0.439 1.00 87.19 72 PRO A C 1
ATOM 552 O O . PRO A 1 72 ? -1.768 -1.164 1.267 1.00 87.19 72 PRO A O 1
ATOM 555 N N . ILE A 1 73 ? -1.199 0.479 -0.148 1.00 88.75 73 ILE A N 1
ATOM 556 C CA . ILE A 1 73 ? -2.372 1.314 0.146 1.00 88.75 73 ILE A CA 1
ATOM 557 C C . ILE A 1 73 ? -3.673 0.627 -0.292 1.00 88.75 73 ILE A C 1
ATOM 559 O O . ILE A 1 73 ? -4.641 0.620 0.466 1.00 88.75 73 ILE A O 1
ATOM 563 N N . SER A 1 74 ? -3.711 0.015 -1.477 1.00 89.12 74 SER A N 1
ATOM 564 C CA . SER A 1 74 ? -4.878 -0.721 -1.977 1.00 89.12 74 SER A CA 1
ATOM 565 C C . SER A 1 74 ? -5.224 -1.915 -1.090 1.00 89.12 74 SER A C 1
ATOM 567 O O . SER A 1 74 ? -6.392 -2.103 -0.751 1.00 89.12 74 SER A O 1
ATOM 569 N N . ILE A 1 75 ? -4.217 -2.676 -0.645 1.00 91.50 75 ILE A N 1
ATOM 570 C CA . ILE A 1 75 ? -4.414 -3.757 0.331 1.00 91.50 75 ILE A CA 1
ATOM 571 C C . ILE A 1 75 ? -4.997 -3.206 1.634 1.00 91.50 75 ILE A C 1
ATOM 573 O O . ILE A 1 75 ? -5.983 -3.744 2.135 1.00 91.50 75 ILE A O 1
ATOM 577 N N . LEU A 1 76 ? -4.412 -2.136 2.183 1.00 90.81 76 LEU A N 1
ATOM 578 C CA . LEU A 1 76 ? -4.884 -1.529 3.429 1.00 90.81 76 LEU A CA 1
ATOM 579 C C . LEU A 1 76 ? -6.331 -1.041 3.305 1.00 90.81 76 LEU A C 1
ATOM 581 O O . LEU A 1 76 ? -7.133 -1.298 4.197 1.00 90.81 76 LEU A O 1
ATOM 585 N N . ARG A 1 77 ? -6.690 -0.384 2.197 1.00 90.31 77 ARG A N 1
ATOM 586 C CA . ARG A 1 77 ? -8.063 0.077 1.944 1.00 90.31 77 ARG A CA 1
ATOM 587 C C . ARG A 1 77 ? -9.053 -1.081 1.903 1.00 90.31 77 ARG A C 1
ATOM 589 O O . ARG A 1 77 ? -10.090 -0.992 2.552 1.00 90.31 77 ARG A O 1
ATOM 596 N N . ASN A 1 78 ? -8.727 -2.162 1.193 1.00 91.62 78 ASN A N 1
ATOM 597 C CA . ASN A 1 78 ? -9.600 -3.332 1.132 1.00 91.62 78 ASN A CA 1
ATOM 598 C C . ASN A 1 78 ? -9.750 -3.994 2.509 1.00 91.62 78 ASN A C 1
ATOM 600 O O . ASN A 1 78 ? -10.861 -4.259 2.951 1.00 91.62 78 ASN A O 1
ATOM 604 N N . PHE A 1 79 ? -8.642 -4.162 3.233 1.00 91.19 79 PHE A N 1
ATOM 605 C CA . PHE A 1 79 ? -8.659 -4.710 4.587 1.00 91.19 79 PHE A CA 1
ATOM 606 C C . PHE A 1 79 ? -9.529 -3.875 5.540 1.00 91.19 79 PHE A C 1
ATOM 608 O O . PHE A 1 79 ? -10.338 -4.413 6.288 1.00 91.19 79 PHE A O 1
ATOM 615 N N . LEU A 1 80 ? -9.406 -2.547 5.509 1.00 91.44 80 LEU A N 1
ATOM 616 C CA . LEU A 1 80 ? -10.221 -1.666 6.349 1.00 91.44 80 LEU A CA 1
ATOM 617 C C . LEU A 1 80 ? -11.707 -1.695 5.963 1.00 91.44 80 LEU A C 1
ATOM 619 O O . LEU A 1 80 ? -12.558 -1.573 6.844 1.00 91.44 80 LEU A O 1
ATOM 623 N N . ALA A 1 81 ? -12.022 -1.882 4.678 1.00 92.00 81 ALA A N 1
ATOM 624 C CA . ALA A 1 81 ? -13.396 -2.039 4.205 1.00 92.00 81 ALA A CA 1
ATOM 625 C C . ALA A 1 81 ? -14.042 -3.343 4.703 1.00 92.00 81 ALA A C 1
ATOM 627 O O . ALA A 1 81 ? -15.225 -3.338 5.039 1.00 92.00 81 ALA A O 1
ATOM 628 N N . ASP A 1 82 ? -13.265 -4.424 4.816 1.00 92.56 82 ASP A N 1
ATOM 629 C CA . ASP A 1 82 ? -13.731 -5.710 5.351 1.00 92.56 82 ASP A CA 1
ATOM 630 C C . ASP A 1 82 ? -13.943 -5.671 6.879 1.00 92.56 82 ASP A C 1
ATOM 632 O O . ASP A 1 82 ? -14.776 -6.400 7.425 1.00 92.56 82 ASP A O 1
ATOM 636 N N . PHE A 1 83 ? -13.230 -4.786 7.588 1.00 92.50 83 PHE A N 1
ATOM 637 C CA . PHE A 1 83 ? -13.268 -4.671 9.051 1.00 92.50 83 PHE A CA 1
ATOM 638 C C . PHE A 1 83 ? -13.594 -3.248 9.553 1.00 92.50 83 PHE A C 1
ATOM 640 O O . PHE A 1 83 ? -12.868 -2.715 10.397 1.00 92.50 83 PHE A O 1
ATOM 647 N N . PRO A 1 84 ? -14.729 -2.640 9.155 1.00 94.19 84 PRO A N 1
ATOM 648 C CA . PRO A 1 84 ? -15.000 -1.211 9.366 1.00 94.19 84 PRO A CA 1
ATOM 649 C C . PRO A 1 84 ? -15.150 -0.806 10.841 1.00 94.19 84 PRO A C 1
ATOM 651 O O . PRO A 1 84 ? -14.976 0.356 11.196 1.00 94.19 84 PRO A O 1
ATOM 654 N N . ASN A 1 85 ? -15.468 -1.764 11.716 1.00 96.38 85 ASN A N 1
ATOM 655 C CA . ASN A 1 85 ? -15.678 -1.528 13.148 1.00 96.38 85 ASN A CA 1
ATOM 656 C C . ASN A 1 85 ? -14.441 -1.834 14.006 1.00 96.38 85 ASN A C 1
ATOM 658 O O . ASN A 1 85 ? -14.491 -1.698 15.230 1.00 96.38 85 ASN A O 1
ATOM 662 N N . HIS A 1 86 ? -13.344 -2.287 13.396 1.00 94.62 86 HIS A N 1
ATOM 663 C CA . HIS A 1 86 ? -12.134 -2.652 14.122 1.00 94.62 86 HIS A CA 1
ATOM 664 C C . HIS A 1 86 ? -11.156 -1.481 14.165 1.00 94.62 86 HIS A C 1
ATOM 666 O O . HIS A 1 86 ? -10.958 -0.762 13.188 1.00 94.62 86 HIS A O 1
ATOM 672 N N . LYS A 1 87 ? -10.494 -1.308 15.312 1.00 94.06 87 LYS A N 1
ATOM 673 C CA . LYS A 1 87 ? -9.354 -0.396 15.414 1.00 94.06 87 LYS A CA 1
ATOM 674 C C . LYS A 1 87 ? -8.124 -1.104 14.863 1.00 94.06 87 LYS A C 1
ATOM 676 O O . LYS A 1 87 ? -7.703 -2.116 15.419 1.00 94.06 87 LYS A O 1
ATOM 681 N N . VAL A 1 88 ? -7.556 -0.561 13.795 1.00 90.88 88 VAL A N 1
ATOM 682 C CA . VAL A 1 88 ? -6.382 -1.120 13.117 1.00 90.88 88 VAL A CA 1
ATOM 683 C C . VAL A 1 88 ? -5.199 -0.178 13.311 1.00 90.88 88 VAL A C 1
ATOM 685 O O . VAL A 1 88 ? -5.310 1.021 13.073 1.00 90.88 88 VAL A O 1
ATOM 688 N N . GLY A 1 89 ? -4.069 -0.723 13.763 1.00 91.94 89 GLY A N 1
ATOM 689 C CA . GLY A 1 89 ? -2.785 -0.024 13.780 1.00 91.94 89 GLY A CA 1
ATOM 690 C C . GLY A 1 89 ? -1.954 -0.432 12.567 1.00 91.94 89 GLY A C 1
ATOM 691 O O . GLY A 1 89 ? -1.832 -1.624 12.290 1.00 91.94 89 GLY A O 1
ATOM 692 N N . VAL A 1 90 ? -1.378 0.541 11.861 1.00 88.25 90 VAL A N 1
ATOM 693 C CA . VAL A 1 90 ? -0.493 0.303 10.711 1.00 88.25 90 VAL A CA 1
ATOM 694 C C . VAL A 1 90 ? 0.930 0.665 11.114 1.00 88.25 90 VAL A C 1
ATOM 696 O O . VAL A 1 90 ? 1.207 1.811 11.459 1.00 88.25 90 VAL A O 1
ATOM 699 N N . LEU A 1 91 ? 1.825 -0.321 11.082 1.00 90.19 91 LEU A N 1
ATOM 700 C CA . LEU A 1 91 ? 3.261 -0.116 11.244 1.00 90.19 91 LEU A CA 1
ATOM 701 C C . LEU A 1 91 ? 3.907 -0.228 9.867 1.00 90.19 91 LEU A C 1
ATOM 703 O O . LEU A 1 91 ? 3.608 -1.159 9.121 1.00 90.19 91 LEU A O 1
ATOM 707 N N . TYR A 1 92 ? 4.781 0.715 9.540 1.00 86.81 92 TYR A N 1
ATOM 708 C CA . TYR A 1 92 ? 5.480 0.755 8.263 1.00 86.81 92 TYR A CA 1
ATOM 709 C C . TYR A 1 92 ? 6.930 1.197 8.466 1.00 86.81 92 TYR A C 1
ATOM 711 O O . TYR A 1 92 ? 7.264 1.817 9.478 1.00 86.81 92 TYR A O 1
ATOM 719 N N . ASP A 1 93 ? 7.792 0.852 7.512 1.00 83.88 93 ASP A N 1
ATOM 720 C CA . ASP A 1 93 ? 9.178 1.309 7.509 1.00 83.88 93 ASP A CA 1
ATOM 721 C C . ASP A 1 93 ? 9.240 2.814 7.208 1.00 83.88 93 ASP A C 1
ATOM 723 O O . ASP A 1 93 ? 8.719 3.274 6.188 1.00 83.88 93 ASP A O 1
ATOM 727 N N . ILE A 1 94 ? 9.889 3.588 8.082 1.00 81.38 94 ILE A N 1
ATOM 728 C CA . ILE A 1 94 ? 9.979 5.049 7.949 1.00 81.38 94 ILE A CA 1
ATOM 729 C C . ILE A 1 94 ? 10.644 5.483 6.632 1.00 81.38 94 ILE A C 1
ATOM 731 O O . ILE A 1 94 ? 10.263 6.501 6.056 1.00 81.38 94 ILE A O 1
ATOM 735 N N . GLY A 1 95 ? 11.581 4.688 6.112 1.00 80.38 95 GLY A N 1
ATOM 736 C CA . GLY A 1 95 ? 12.266 4.920 4.84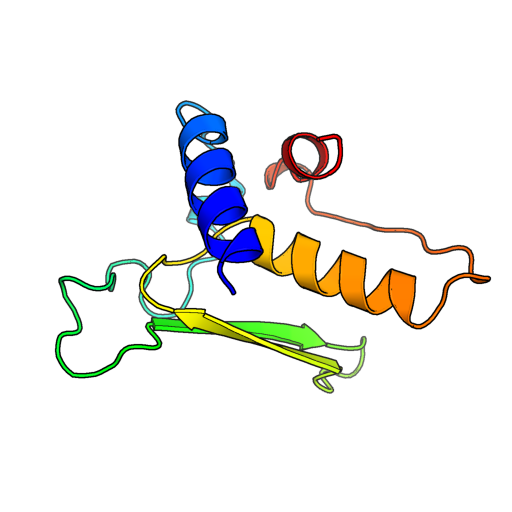5 1.00 80.38 95 GLY A CA 1
ATOM 737 C C . GLY A 1 95 ? 11.398 4.678 3.611 1.00 80.38 95 GLY A C 1
ATOM 738 O O . GLY A 1 95 ? 11.823 5.014 2.506 1.00 80.38 95 GLY A O 1
ATOM 739 N N . CYS A 1 96 ? 10.190 4.126 3.768 1.00 78.06 96 CYS A N 1
ATOM 740 C CA . CYS A 1 96 ? 9.211 4.015 2.686 1.00 78.06 96 CYS A CA 1
ATOM 741 C C . CYS A 1 96 ? 8.294 5.227 2.547 1.00 78.06 96 CYS A C 1
ATOM 743 O O . CYS A 1 96 ? 7.508 5.268 1.605 1.00 78.06 96 CYS A O 1
ATOM 745 N N . HIS A 1 97 ? 8.379 6.209 3.454 1.00 78.25 97 HIS A N 1
ATOM 746 C CA . HIS A 1 97 ? 7.621 7.463 3.371 1.00 78.25 97 HIS A CA 1
ATOM 747 C C . HIS A 1 97 ? 6.109 7.267 3.119 1.00 78.25 97 HIS A C 1
ATOM 749 O O . HIS A 1 97 ? 5.462 8.097 2.480 1.00 78.25 97 HIS A O 1
ATOM 755 N N . LEU A 1 98 ? 5.526 6.177 3.639 1.00 82.12 98 LEU A N 1
ATOM 756 C CA . LEU A 1 98 ? 4.141 5.773 3.359 1.00 82.12 98 LEU A CA 1
ATOM 757 C C . LEU A 1 98 ? 3.120 6.863 3.729 1.00 82.12 98 LEU A C 1
ATOM 759 O O . LEU A 1 98 ? 2.102 7.016 3.058 1.00 82.12 98 LEU A O 1
ATOM 763 N N . GLU A 1 99 ? 3.410 7.658 4.759 1.00 79.50 99 GLU A N 1
ATOM 764 C CA . GLU A 1 99 ? 2.587 8.793 5.193 1.00 79.50 99 GLU A CA 1
ATOM 765 C C . GLU A 1 99 ? 2.291 9.800 4.069 1.00 79.50 99 GLU A C 1
ATOM 767 O O . GLU A 1 99 ? 1.161 10.287 3.963 1.00 79.50 99 GLU A O 1
ATOM 772 N N . ALA A 1 100 ? 3.249 10.045 3.167 1.00 73.56 100 ALA A N 1
ATOM 773 C CA . ALA A 1 100 ? 3.056 10.936 2.020 1.00 73.56 100 ALA A CA 1
ATOM 774 C C . ALA A 1 100 ? 1.984 10.424 1.035 1.00 73.56 100 ALA A C 1
ATOM 776 O O . ALA A 1 100 ? 1.432 11.204 0.257 1.00 73.56 100 ALA A O 1
ATOM 777 N N . HIS A 1 101 ? 1.674 9.126 1.090 1.00 72.56 101 HIS A N 1
ATOM 778 C CA . HIS A 1 101 ? 0.736 8.438 0.205 1.00 72.56 101 HIS A CA 1
ATOM 779 C C . HIS A 1 101 ? -0.591 8.058 0.889 1.00 72.56 101 HIS A C 1
ATOM 781 O O . HIS A 1 101 ? -1.559 7.766 0.192 1.00 72.56 101 HIS A O 1
ATOM 787 N N . ILE A 1 102 ? -0.661 8.075 2.229 1.00 74.44 102 ILE A N 1
ATOM 788 C CA . ILE A 1 102 ? -1.896 7.821 3.001 1.00 74.44 102 ILE A CA 1
ATOM 789 C C . ILE A 1 102 ? -2.776 9.074 3.095 1.00 74.44 102 ILE A C 1
ATOM 791 O O . ILE A 1 102 ? -3.999 8.972 3.085 1.00 74.44 102 ILE A O 1
ATOM 795 N N . THR A 1 103 ? -2.165 10.253 3.209 1.00 61.84 103 THR A N 1
ATOM 796 C CA . THR A 1 103 ? -2.848 11.499 3.610 1.00 61.84 103 THR A CA 1
ATOM 797 C C . THR A 1 103 ? -3.502 12.257 2.440 1.00 61.84 103 THR A C 1
ATOM 799 O O . THR A 1 103 ? -3.810 13.441 2.565 1.00 61.84 103 THR A O 1
ATOM 802 N N . LYS A 1 104 ? -3.693 11.600 1.290 1.00 48.44 104 LYS A N 1
ATOM 803 C CA . LYS A 1 104 ? -4.260 12.186 0.066 1.00 48.44 104 LYS A CA 1
ATOM 804 C C . LYS A 1 104 ? -5.542 11.487 -0.362 1.00 48.44 104 LYS A C 1
ATOM 806 O O . LYS A 1 104 ? -5.565 10.233 -0.364 1.00 48.44 104 LYS A O 1
#

Sequence (104 aa):
IASDIEQLTATEDAATGINPPCSEMHKAADDTRNGTTWDKCDDNGLFASTCRHDVPLMLINIYKTGEKLYYPISILRNFLADFPNHKVGVLYDIGCHLEAHITK

Secondary structure (DSSP, 8-state):
-HHHHHHHHHHHHHHTT---GGGGTS--TTTT--TTT-TT-SEEEEEEEE-TTS-EEEEEEEESS-S-THHHHHHHHHHHHH-TTS-------GGG-THHHH--

Foldseek 3Di:
DVVVVVVLVVQVVLCVPPPQVVVVVDAFPDQVDACVNCVPDQFPHKDFDADPVRHTPDIDGPGRSGDGLVVVVVVVVVVCVVVVPDDDDDDDDVSVVSVSVNVD

Radius of gyration: 14.44 Å; chains: 1; bounding box: 32×31×40 Å

InterPro domains:
  IPR040521 Kyakuja-Dileera-Zisupton transposase [PF18758] (16-103)

pLDDT: mean 73.34, std 16.12, range [39.47, 96.38]

Organism: NCBI:txid1165861